Protein AF-A0A932R1S5-F1 (afdb_monomer_lite)

Radius of gyration: 18.46 Å; chains: 1; bounding box: 34×58×41 Å

Secondary structure (DSSP, 8-state):
-------S-------SPPPPSSS--HHHHHHHHHHHHHHHHHHHHHHHHHTTPPPPHHHHHHHHHHHHHHHHT-

pLDDT: mean 77.56, std 18.32, range [38.09, 94.81]

Sequence (74 aa):
MNFNKLSGFLNNSSRGPQQPVGLVPQGIWLHNALQSRVSELLAAMKRYAAASKPIPMEWLTELEKHYAALKAMK

Foldseek 3Di:
DDDPDDDPPPDPDPPDPDDPPDDDDPLNSLLVSLVVLLVVLVVVVVVCVVVVHDRDVVSVVSNVVSVVVNVVSD

Structure (mmCIF, N/CA/C/O backbone):
data_AF-A0A932R1S5-F1
#
_entry.id   AF-A0A932R1S5-F1
#
loop_
_atom_site.group_PDB
_atom_site.id
_atom_site.type_symbol
_atom_site.label_atom_id
_atom_site.label_alt_id
_atom_site.label_comp_id
_atom_site.label_asym_id
_atom_site.label_entity_id
_atom_site.label_seq_id
_atom_site.pdbx_PDB_ins_code
_atom_site.Cartn_x
_atom_site.Cartn_y
_atom_site.Cartn_z
_atom_site.occupancy
_atom_site.B_iso_or_equiv
_atom_site.auth_seq_id
_atom_site.auth_comp_id
_atom_site.auth_asym_id
_atom_site.auth_atom_id
_atom_site.pdbx_PDB_model_num
ATOM 1 N N . MET A 1 1 ? 4.150 48.066 -22.299 1.00 45.88 1 MET A N 1
ATOM 2 C CA . MET A 1 1 ? 3.867 46.740 -22.901 1.00 45.88 1 MET A CA 1
ATOM 3 C C . MET A 1 1 ? 5.219 46.188 -23.343 1.00 45.88 1 MET A C 1
ATOM 5 O O . MET A 1 1 ? 5.894 46.893 -24.065 1.00 45.88 1 MET A O 1
ATOM 9 N N . ASN A 1 2 ? 5.761 45.073 -22.857 1.00 38.09 2 ASN A N 1
ATOM 10 C CA . ASN A 1 2 ? 5.137 43.771 -22.655 1.00 38.09 2 ASN A CA 1
ATOM 11 C C . ASN A 1 2 ? 5.870 42.984 -21.547 1.00 38.09 2 ASN A C 1
ATOM 13 O O . ASN A 1 2 ? 7.098 42.979 -21.493 1.00 38.09 2 ASN A O 1
ATOM 17 N N . PHE A 1 3 ? 5.101 42.338 -20.671 1.00 45.81 3 PHE A N 1
ATOM 18 C CA . PHE A 1 3 ? 5.574 41.478 -19.588 1.00 45.81 3 PHE A CA 1
ATOM 19 C C . PHE A 1 3 ? 5.758 40.053 -20.121 1.00 45.81 3 PHE A C 1
ATOM 21 O O . PHE A 1 3 ? 4.780 39.326 -20.234 1.00 45.81 3 PHE A O 1
ATOM 28 N N . ASN A 1 4 ? 6.991 39.617 -20.381 1.00 49.16 4 ASN A N 1
ATOM 29 C CA . ASN A 1 4 ? 7.292 38.186 -20.516 1.00 49.16 4 ASN A CA 1
ATOM 30 C C . ASN A 1 4 ? 7.774 37.648 -19.168 1.00 49.16 4 ASN A C 1
ATOM 32 O O . ASN A 1 4 ? 8.946 37.361 -18.941 1.00 49.16 4 ASN A O 1
ATOM 36 N N . LYS A 1 5 ? 6.817 37.578 -18.245 1.00 54.69 5 LYS A N 1
ATOM 37 C CA . LYS A 1 5 ? 6.875 36.799 -17.012 1.00 54.69 5 LYS A CA 1
ATOM 38 C C . LYS A 1 5 ? 5.949 35.606 -17.257 1.00 54.69 5 LYS A C 1
ATOM 40 O O . LYS A 1 5 ? 4.857 35.818 -17.769 1.00 54.69 5 LYS A O 1
ATOM 45 N N . LEU A 1 6 ? 6.354 34.414 -16.811 1.00 54.50 6 LEU A N 1
ATOM 46 C CA . LEU A 1 6 ? 5.547 33.180 -16.723 1.00 54.50 6 LEU A CA 1
ATOM 47 C C . LEU A 1 6 ? 5.593 32.235 -17.938 1.00 54.50 6 LEU A C 1
ATOM 49 O O . LEU A 1 6 ? 4.602 32.018 -18.623 1.00 54.50 6 LEU A O 1
ATOM 53 N N . SER A 1 7 ? 6.707 31.526 -18.096 1.00 50.03 7 SER A N 1
ATOM 54 C CA . SER A 1 7 ? 6.715 30.237 -18.801 1.00 50.03 7 SER A CA 1
ATOM 55 C C . SER A 1 7 ? 7.693 29.278 -18.122 1.00 50.03 7 SER A C 1
ATOM 57 O O . SER A 1 7 ? 8.752 28.958 -18.643 1.00 50.03 7 SER A O 1
ATOM 59 N N . GLY A 1 8 ? 7.342 28.875 -16.899 1.00 43.53 8 GLY A N 1
ATOM 60 C CA . GLY A 1 8 ? 8.049 27.832 -16.142 1.00 43.53 8 GLY A CA 1
ATOM 61 C C . GLY A 1 8 ? 7.176 27.072 -15.135 1.00 43.53 8 GLY A C 1
ATOM 62 O O . GLY A 1 8 ? 7.666 26.182 -14.455 1.00 43.53 8 GLY A O 1
ATOM 63 N N . PHE A 1 9 ? 5.879 27.394 -15.038 1.00 50.31 9 PHE A N 1
ATOM 64 C CA . PHE A 1 9 ? 4.920 26.733 -14.135 1.00 50.31 9 PHE A CA 1
ATOM 65 C C . PHE A 1 9 ? 4.131 25.598 -14.800 1.00 50.31 9 PHE A C 1
ATOM 67 O O . PHE A 1 9 ? 3.195 25.057 -14.216 1.00 50.31 9 PHE A O 1
ATOM 74 N N . LEU A 1 10 ? 4.494 25.218 -16.022 1.00 49.59 10 LEU A N 1
ATOM 75 C CA . LEU A 1 10 ? 3.904 24.070 -16.688 1.00 49.59 10 LEU A CA 1
ATOM 76 C C . LEU A 1 10 ? 4.778 22.862 -16.390 1.00 49.59 10 LEU A C 1
ATOM 78 O O . LEU A 1 10 ? 5.769 22.635 -17.074 1.00 49.59 10 L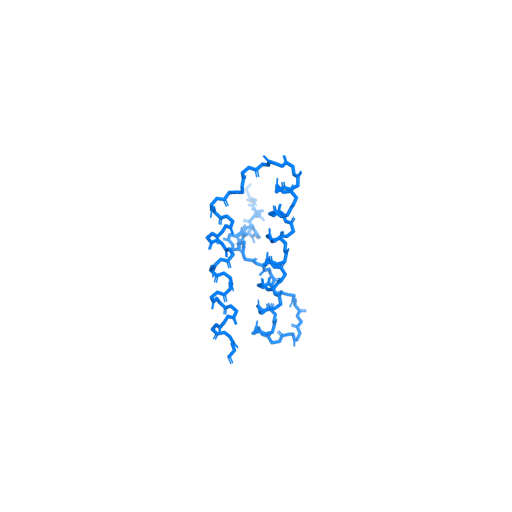EU A O 1
ATOM 82 N N . ASN A 1 11 ? 4.422 22.144 -15.326 1.00 44.25 11 ASN A N 1
ATOM 83 C CA . ASN A 1 11 ? 4.144 20.702 -15.361 1.00 44.25 11 ASN A CA 1
ATOM 84 C C . ASN A 1 11 ? 4.303 20.089 -13.956 1.00 44.25 11 ASN A C 1
ATOM 86 O O . ASN A 1 11 ? 5.141 19.227 -13.718 1.00 44.25 11 ASN A O 1
ATOM 90 N N . ASN A 1 12 ? 3.504 20.564 -12.995 1.00 46.75 12 ASN A N 1
ATOM 91 C CA . ASN A 1 12 ? 3.419 19.986 -11.649 1.00 46.75 12 ASN A CA 1
ATOM 92 C C . ASN A 1 12 ? 2.152 19.120 -11.493 1.00 46.75 12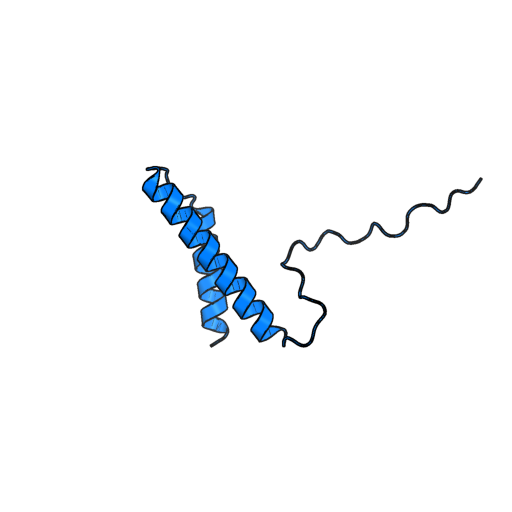 ASN A C 1
ATOM 94 O O . ASN A 1 12 ? 1.458 19.192 -10.479 1.00 46.75 12 ASN A O 1
ATOM 98 N N . SER A 1 13 ? 1.817 18.345 -12.532 1.00 47.97 13 SER A N 1
ATOM 99 C CA . SER A 1 13 ? 0.572 17.558 -12.593 1.00 47.97 13 SER A CA 1
ATOM 100 C C . SER A 1 13 ? 0.779 16.042 -12.603 1.00 47.97 13 SER A C 1
ATOM 102 O O . SER A 1 13 ? -0.191 15.301 -12.716 1.00 47.97 13 SER A O 1
ATOM 104 N N . SER A 1 14 ? 2.002 15.558 -12.388 1.00 48.66 14 SER A N 1
ATOM 105 C CA . SER A 1 14 ? 2.281 14.123 -12.251 1.00 48.66 14 SER A CA 1
ATOM 106 C C . SER A 1 14 ? 2.815 13.840 -10.853 1.00 48.66 14 SER A C 1
ATOM 108 O O . SER A 1 14 ? 4.009 13.637 -10.661 1.00 48.66 14 SER A O 1
ATOM 110 N N . ARG A 1 15 ? 1.927 13.859 -9.850 1.00 53.41 15 ARG A N 1
ATOM 111 C CA . ARG A 1 15 ? 2.225 13.499 -8.449 1.00 53.41 15 ARG A CA 1
ATOM 112 C C . ARG A 1 15 ? 2.424 11.983 -8.278 1.00 53.41 15 ARG A C 1
ATOM 114 O O . ARG A 1 15 ? 1.791 11.357 -7.435 1.00 53.41 15 ARG A O 1
ATOM 121 N N . GLY A 1 16 ? 3.279 11.390 -9.105 1.00 54.31 16 GLY A N 1
ATOM 122 C CA . GLY A 1 16 ? 3.962 10.148 -8.768 1.00 54.31 16 GLY A CA 1
ATOM 123 C C . GLY A 1 16 ? 5.217 10.479 -7.958 1.00 54.31 16 GLY A C 1
ATOM 124 O O . GLY A 1 16 ? 5.686 11.620 -8.016 1.00 54.31 16 GLY A O 1
ATOM 125 N N . PRO A 1 17 ? 5.768 9.529 -7.187 1.00 55.06 17 PRO A N 1
ATOM 126 C CA . PRO A 1 17 ? 7.069 9.729 -6.563 1.00 55.06 17 PRO A CA 1
ATOM 127 C C . PRO A 1 17 ? 8.069 10.185 -7.648 1.00 55.06 17 PRO A C 1
ATOM 129 O O . PRO A 1 17 ? 8.099 9.635 -8.746 1.00 55.06 17 PRO A O 1
ATOM 132 N N . GLN A 1 18 ? 8.805 11.271 -7.413 1.00 60.00 18 GLN A N 1
ATOM 133 C CA . GLN A 1 18 ? 9.821 11.727 -8.366 1.00 60.00 18 GLN A CA 1
ATOM 134 C C . GLN A 1 18 ? 11.059 10.853 -8.188 1.00 60.00 18 GLN A C 1
ATOM 136 O O . GLN A 1 18 ? 11.582 10.728 -7.078 1.00 60.00 18 GLN A O 1
ATOM 141 N N . GLN A 1 19 ? 11.512 10.223 -9.272 1.00 59.69 19 GLN A N 1
ATOM 142 C CA . GLN A 1 19 ? 12.751 9.456 -9.259 1.00 59.69 19 GLN A CA 1
ATOM 143 C C . GLN A 1 19 ? 13.923 10.400 -8.931 1.00 59.69 19 GLN A C 1
ATOM 145 O O . GLN A 1 19 ? 14.022 11.467 -9.544 1.00 59.69 19 GLN A O 1
ATOM 150 N N . PRO A 1 20 ? 14.804 10.057 -7.971 1.00 63.66 20 PRO A N 1
ATOM 151 C CA . PRO A 1 20 ? 15.996 10.840 -7.702 1.00 63.66 20 PRO A CA 1
ATOM 152 C C . PRO A 1 20 ? 16.857 10.882 -8.962 1.00 63.66 20 PRO A C 1
ATOM 154 O O . PRO A 1 20 ? 17.016 9.876 -9.656 1.00 63.66 20 PRO A O 1
ATOM 157 N N . VAL A 1 21 ? 17.402 12.062 -9.256 1.00 58.59 21 VAL A N 1
ATOM 158 C CA . VAL A 1 21 ? 18.278 12.303 -10.407 1.00 58.59 21 VAL A CA 1
ATOM 159 C C . VAL A 1 21 ? 19.610 11.588 -10.136 1.00 58.59 21 VAL A C 1
ATOM 161 O O . VAL A 1 21 ? 20.519 12.144 -9.530 1.00 58.59 21 VAL A O 1
ATOM 164 N N . GLY A 1 22 ? 19.682 10.296 -10.464 1.00 63.31 22 GLY A N 1
ATOM 165 C CA . GLY A 1 22 ? 20.804 9.419 -10.129 1.00 63.31 22 GLY A CA 1
ATOM 166 C C . GLY A 1 22 ? 20.596 7.972 -10.589 1.00 63.31 22 GLY A C 1
ATOM 167 O O . GLY A 1 22 ? 19.470 7.542 -10.823 1.00 63.31 22 GLY A O 1
ATOM 168 N N . LEU A 1 23 ? 21.711 7.241 -10.715 1.00 65.00 23 LEU A N 1
ATOM 169 C CA . LEU A 1 23 ? 21.930 5.940 -11.385 1.00 65.00 23 LEU A CA 1
ATOM 170 C C . LEU A 1 23 ? 21.152 4.727 -10.829 1.00 65.00 23 LEU A C 1
ATOM 172 O O . LEU A 1 23 ? 21.598 3.593 -10.985 1.00 65.00 23 LEU A O 1
ATOM 176 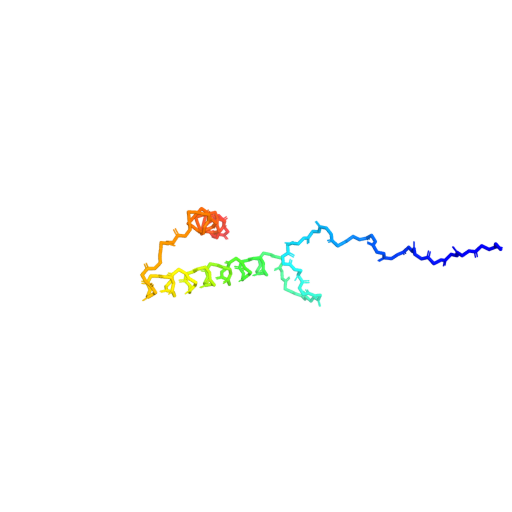N N . VAL A 1 24 ? 20.020 4.914 -10.155 1.00 67.06 24 VAL A N 1
ATOM 177 C CA . VAL A 1 24 ? 19.198 3.780 -9.726 1.00 67.06 24 VAL A CA 1
ATOM 178 C C . VAL A 1 24 ? 18.377 3.311 -10.927 1.00 67.06 24 VAL A C 1
ATOM 180 O O . VAL A 1 24 ? 17.587 4.101 -11.454 1.00 67.06 24 VAL A O 1
ATOM 183 N N . PRO A 1 25 ? 18.525 2.047 -11.369 1.00 77.81 25 PRO A N 1
ATOM 184 C CA . PRO A 1 25 ? 17.671 1.487 -12.403 1.00 77.81 25 PRO A CA 1
ATOM 185 C C . PRO A 1 25 ? 16.204 1.689 -12.033 1.00 77.81 25 PRO A C 1
ATOM 187 O O . PRO A 1 25 ? 15.805 1.426 -10.895 1.00 77.81 25 PRO A O 1
ATOM 190 N N . GLN A 1 26 ? 15.400 2.139 -12.996 1.00 76.25 2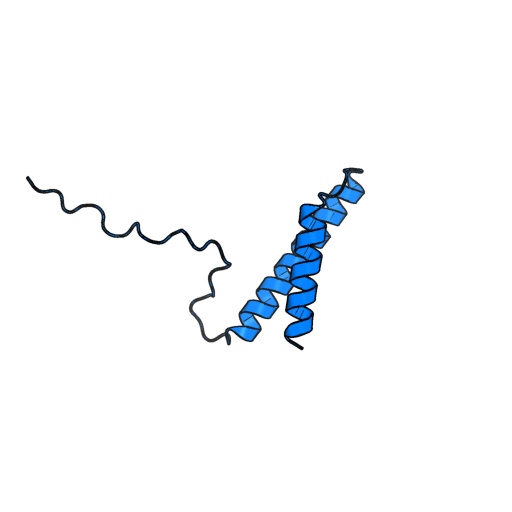6 GLN A N 1
ATOM 191 C CA . GLN A 1 26 ? 14.001 2.510 -12.775 1.00 76.25 26 GLN A CA 1
ATOM 192 C C . GLN A 1 26 ? 13.209 1.412 -12.042 1.00 76.25 26 GLN A C 1
ATOM 194 O O . GLN A 1 26 ? 12.427 1.719 -11.147 1.00 76.25 26 GLN A O 1
ATOM 199 N N . GLY A 1 27 ? 13.462 0.135 -12.359 1.00 77.31 27 GLY A N 1
ATOM 200 C CA . GLY A 1 27 ? 12.826 -1.004 -11.689 1.00 77.31 27 GLY A CA 1
ATOM 201 C C . GLY A 1 27 ? 13.166 -1.119 -10.198 1.00 77.31 27 GLY A C 1
ATOM 202 O O . GLY A 1 27 ? 12.273 -1.343 -9.388 1.00 77.31 27 GLY A O 1
ATOM 203 N N . ILE A 1 28 ? 14.426 -0.892 -9.813 1.00 80.44 28 ILE A N 1
ATOM 204 C CA . ILE A 1 28 ? 14.865 -0.938 -8.406 1.00 80.44 28 ILE A CA 1
ATOM 205 C C . ILE A 1 28 ? 14.268 0.236 -7.630 1.00 80.44 28 ILE A C 1
ATOM 207 O O . ILE A 1 28 ? 13.790 0.071 -6.508 1.00 80.44 28 ILE A O 1
ATOM 211 N N . TRP A 1 29 ? 14.264 1.425 -8.234 1.00 83.38 29 TRP A N 1
ATOM 212 C CA . TRP A 1 29 ? 13.672 2.596 -7.603 1.00 83.38 29 TRP A CA 1
ATOM 213 C C . TRP A 1 29 ? 12.161 2.426 -7.397 1.00 83.38 29 TRP A C 1
ATOM 215 O O . TRP A 1 29 ? 11.666 2.674 -6.298 1.00 83.38 29 TRP A O 1
ATOM 225 N N . LEU A 1 30 ? 11.441 1.943 -8.414 1.00 84.25 30 LEU A N 1
ATOM 226 C CA . LEU A 1 30 ? 10.001 1.704 -8.329 1.00 84.25 30 LEU A CA 1
ATOM 227 C C . LEU A 1 30 ? 9.668 0.620 -7.296 1.00 84.25 30 LEU A C 1
ATOM 229 O O . LEU A 1 30 ? 8.759 0.812 -6.492 1.00 84.25 30 LEU A O 1
ATOM 233 N N . HIS A 1 31 ? 10.433 -0.475 -7.268 1.00 86.94 31 HIS A N 1
ATOM 234 C CA . HIS A 1 31 ? 10.301 -1.519 -6.252 1.00 86.94 31 HIS A CA 1
ATOM 235 C C . HIS A 1 31 ? 10.446 -0.939 -4.836 1.00 86.94 31 HIS A C 1
ATOM 237 O O . HIS A 1 31 ? 9.582 -1.147 -3.984 1.00 86.94 31 HIS A O 1
ATOM 243 N N . ASN A 1 32 ? 11.491 -0.141 -4.596 1.00 86.62 32 ASN A N 1
ATOM 244 C CA . ASN A 1 32 ? 11.729 0.484 -3.293 1.00 86.62 32 ASN A CA 1
ATOM 245 C C . ASN A 1 32 ? 10.635 1.497 -2.923 1.00 86.62 32 ASN A C 1
ATOM 247 O O . ASN A 1 32 ? 10.204 1.539 -1.770 1.00 86.62 32 ASN A O 1
ATOM 251 N N . ALA A 1 33 ? 10.148 2.284 -3.886 1.00 87.31 33 ALA A N 1
ATOM 252 C CA . ALA A 1 33 ? 9.062 3.236 -3.671 1.00 87.31 33 ALA A CA 1
ATOM 253 C C . ALA A 1 33 ? 7.749 2.528 -3.292 1.00 87.31 33 ALA A C 1
ATOM 255 O O . ALA A 1 33 ? 7.090 2.922 -2.328 1.00 87.31 33 ALA A O 1
ATOM 256 N N . LEU A 1 34 ? 7.396 1.447 -3.998 1.00 89.44 34 LEU A N 1
ATOM 257 C CA . LEU A 1 34 ? 6.222 0.626 -3.688 1.00 89.44 34 LEU A CA 1
ATOM 258 C C . LEU A 1 34 ? 6.347 -0.034 -2.312 1.00 89.44 34 LEU A C 1
ATOM 260 O O . LEU A 1 34 ? 5.413 0.017 -1.512 1.00 89.44 34 LEU A O 1
ATOM 264 N N . GLN A 1 35 ? 7.513 -0.599 -1.997 1.00 90.06 35 GLN A N 1
ATOM 265 C CA . GLN A 1 35 ? 7.764 -1.223 -0.700 1.00 90.06 35 GLN A CA 1
ATOM 266 C C . GLN A 1 35 ? 7.688 -0.211 0.457 1.00 90.06 35 GLN A C 1
ATOM 268 O O . GLN A 1 35 ? 7.125 -0.518 1.515 1.00 90.06 35 GLN A O 1
ATOM 273 N N . SER A 1 36 ? 8.191 1.011 0.249 1.00 91.25 36 SER A N 1
ATOM 274 C CA . SER A 1 36 ? 8.046 2.120 1.199 1.00 91.25 36 SER A CA 1
ATOM 275 C C . SER A 1 36 ? 6.572 2.460 1.423 1.00 91.25 36 SER A C 1
ATOM 277 O O . SER A 1 36 ? 6.110 2.489 2.564 1.00 91.25 36 SER A O 1
ATOM 279 N N . ARG A 1 37 ? 5.797 2.620 0.342 1.00 91.50 37 ARG A N 1
ATOM 280 C CA . ARG A 1 37 ? 4.373 2.970 0.418 1.00 91.50 37 ARG A CA 1
ATOM 281 C C . ARG A 1 37 ? 3.532 1.909 1.133 1.00 91.50 37 ARG A C 1
ATOM 283 O O . ARG A 1 37 ? 2.681 2.252 1.951 1.00 91.50 37 ARG A O 1
ATOM 290 N N . VAL A 1 38 ? 3.795 0.626 0.881 1.00 93.12 38 VAL A N 1
ATOM 291 C CA . VAL A 1 38 ? 3.150 -0.489 1.600 1.00 93.12 38 VAL A CA 1
ATOM 292 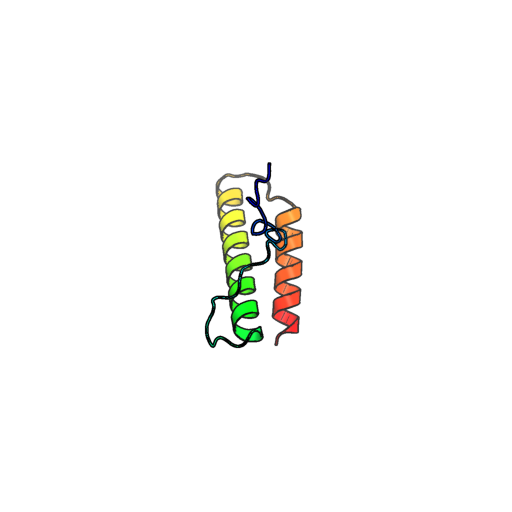C C . VAL A 1 38 ? 3.466 -0.429 3.096 1.00 93.12 38 VAL A C 1
ATOM 294 O O . VAL A 1 38 ? 2.571 -0.581 3.927 1.00 93.12 38 VAL A O 1
ATOM 297 N N . SER A 1 39 ? 4.723 -0.158 3.454 1.00 93.19 39 SER A N 1
ATOM 298 C CA . SER A 1 39 ? 5.148 -0.065 4.856 1.00 93.19 39 SER A CA 1
ATOM 299 C C . SER A 1 39 ? 4.470 1.100 5.585 1.00 93.19 39 SER A C 1
ATOM 301 O O . SER A 1 39 ? 4.011 0.937 6.718 1.00 93.19 39 SER A O 1
ATOM 303 N N . GLU A 1 40 ? 4.346 2.255 4.928 1.00 93.19 40 GLU A N 1
ATOM 304 C CA . GLU A 1 40 ? 3.615 3.417 5.446 1.00 93.19 40 GLU A CA 1
ATOM 305 C C . GLU A 1 40 ? 2.129 3.118 5.666 1.00 93.19 40 GLU A C 1
ATOM 307 O O . GLU A 1 40 ? 1.597 3.427 6.735 1.00 93.19 40 GLU A O 1
ATOM 312 N N . LEU A 1 41 ? 1.466 2.486 4.688 1.00 92.81 41 LEU A N 1
ATOM 313 C CA . LEU A 1 41 ? 0.057 2.094 4.794 1.00 92.81 41 LEU A CA 1
ATOM 314 C C . LEU A 1 41 ? -0.162 1.147 5.973 1.00 92.81 41 LEU A C 1
ATOM 316 O O . LEU A 1 41 ? -1.026 1.401 6.810 1.00 92.81 41 LEU A O 1
ATOM 320 N N . LEU A 1 42 ? 0.666 0.109 6.110 1.00 93.44 42 LEU A N 1
ATOM 321 C CA . LEU A 1 42 ? 0.580 -0.823 7.236 1.00 93.44 42 LEU A CA 1
ATOM 322 C C . LEU A 1 42 ? 0.809 -0.126 8.582 1.00 93.44 42 LEU A C 1
ATOM 324 O O . LEU A 1 42 ? 0.108 -0.413 9.554 1.00 93.44 42 LEU A O 1
ATOM 328 N N . ALA A 1 43 ? 1.763 0.804 8.659 1.00 93.94 43 ALA A N 1
ATOM 329 C CA . ALA A 1 43 ? 1.998 1.584 9.869 1.00 93.94 43 ALA A CA 1
ATOM 330 C C . ALA A 1 43 ? 0.794 2.478 10.213 1.00 93.94 43 ALA A C 1
ATOM 332 O O . ALA A 1 43 ? 0.391 2.549 11.376 1.00 93.94 43 ALA A O 1
ATOM 333 N N . ALA A 1 44 ? 0.185 3.123 9.216 1.00 92.81 44 ALA A N 1
ATOM 334 C CA . ALA A 1 44 ? -1.016 3.931 9.393 1.00 92.81 44 ALA A CA 1
ATOM 335 C C . ALA A 1 44 ? -2.212 3.078 9.852 1.00 92.81 44 ALA A C 1
ATOM 337 O O . ALA A 1 44 ? -2.878 3.434 10.825 1.00 92.81 44 ALA A O 1
ATOM 338 N N . MET A 1 45 ? -2.432 1.917 9.230 1.00 92.56 45 MET A N 1
ATOM 339 C CA . MET A 1 45 ? -3.475 0.959 9.613 1.00 92.56 45 MET A CA 1
ATOM 340 C C . MET A 1 45 ? -3.290 0.468 11.053 1.00 92.56 45 MET A C 1
ATOM 342 O O . MET A 1 45 ? -4.251 0.452 11.818 1.00 92.56 45 MET A O 1
ATOM 346 N N . LYS A 1 46 ? -2.054 0.150 11.465 1.00 94.62 46 LYS A N 1
ATOM 347 C CA . LYS A 1 46 ? -1.742 -0.224 12.856 1.00 94.62 46 LYS A CA 1
ATOM 348 C C . LYS A 1 46 ? -2.089 0.888 13.847 1.00 94.62 46 LYS A C 1
ATOM 350 O O . LYS A 1 46 ? -2.659 0.602 14.895 1.00 94.62 46 LYS A O 1
ATOM 355 N N . ARG A 1 47 ? -1.788 2.152 13.522 1.00 94.19 47 ARG A N 1
ATOM 356 C CA . ARG A 1 47 ? -2.155 3.307 14.366 1.00 94.19 47 ARG A CA 1
ATOM 357 C C . ARG A 1 47 ? -3.671 3.471 14.479 1.00 94.19 47 ARG A C 1
ATOM 359 O O . ARG A 1 47 ? -4.162 3.773 15.560 1.00 94.19 47 ARG A O 1
ATOM 366 N N . TYR A 1 48 ? -4.408 3.253 13.389 1.00 94.81 48 TYR A N 1
ATOM 367 C CA . TYR A 1 48 ? -5.874 3.299 13.395 1.00 94.81 48 TYR A CA 1
ATOM 368 C C . TYR A 1 48 ? -6.470 2.170 14.235 1.00 94.81 48 TYR A C 1
ATOM 370 O O . TYR A 1 48 ? -7.310 2.440 15.089 1.00 94.81 48 TYR A O 1
ATOM 378 N N . ALA A 1 49 ? -5.971 0.945 14.063 1.00 92.12 49 ALA A N 1
ATOM 379 C CA . ALA A 1 49 ? -6.376 -0.202 14.867 1.00 92.12 49 ALA A CA 1
ATOM 380 C C . ALA A 1 49 ? -6.105 0.032 16.364 1.00 92.12 49 ALA A C 1
ATOM 382 O O . ALA A 1 49 ? -6.991 -0.185 17.185 1.00 92.12 49 ALA A O 1
ATOM 383 N N . ALA A 1 50 ? -4.928 0.562 16.719 1.00 94.75 50 ALA A N 1
ATOM 384 C CA . ALA A 1 50 ? -4.595 0.921 18.100 1.00 94.75 50 ALA A CA 1
ATOM 385 C C . ALA A 1 50 ? -5.513 2.020 18.667 1.00 94.75 50 ALA A C 1
ATOM 387 O O . ALA A 1 50 ? -5.839 2.011 19.850 1.00 94.75 50 ALA A O 1
ATOM 388 N N . ALA A 1 51 ? -5.967 2.945 17.820 1.00 94.50 51 ALA A N 1
ATOM 389 C CA . ALA A 1 51 ? -6.930 3.980 18.180 1.00 94.50 51 ALA A CA 1
ATOM 390 C C . ALA A 1 51 ? -8.398 3.507 18.124 1.00 94.50 51 ALA A C 1
ATOM 392 O O . ALA A 1 51 ? -9.293 4.340 18.252 1.00 94.50 51 ALA A O 1
ATOM 393 N N . SER A 1 52 ? -8.660 2.209 17.897 1.00 93.75 52 SER A N 1
ATOM 394 C CA . SER A 1 52 ? -10.004 1.644 17.672 1.00 93.75 52 SER A CA 1
ATOM 395 C C . SER A 1 52 ? -10.800 2.364 16.574 1.00 93.75 52 SER A C 1
ATOM 397 O O . SER A 1 52 ? -12.028 2.432 16.610 1.00 93.75 52 SER A O 1
ATOM 399 N N . LYS A 1 53 ? -10.097 2.932 15.588 1.00 92.06 53 LYS A N 1
ATOM 400 C CA . LYS A 1 53 ? -10.700 3.592 14.431 1.00 92.06 53 LYS A CA 1
ATOM 401 C C . LYS A 1 53 ? -10.888 2.582 13.301 1.00 92.06 53 LYS A C 1
ATOM 403 O O . LYS A 1 53 ? -9.990 1.768 13.067 1.00 92.06 53 LYS A O 1
ATOM 408 N N . PRO A 1 54 ? -12.003 2.656 12.556 1.00 91.75 54 PRO A N 1
ATOM 409 C CA . PRO A 1 54 ? -12.182 1.830 11.374 1.00 91.75 54 PRO A CA 1
ATOM 410 C C . PRO A 1 54 ? -11.108 2.173 10.340 1.00 91.75 54 PRO A C 1
ATOM 412 O O . PRO A 1 54 ? -10.809 3.344 10.094 1.00 91.75 54 PRO A O 1
ATOM 415 N N . ILE A 1 55 ? -10.519 1.142 9.744 1.00 92.06 55 ILE A N 1
ATOM 416 C CA . ILE A 1 55 ? -9.524 1.306 8.688 1.00 92.06 55 ILE A CA 1
ATOM 417 C C . ILE A 1 55 ? -10.253 1.671 7.383 1.00 92.06 55 ILE A C 1
ATOM 419 O O . ILE A 1 55 ? -11.192 0.966 7.010 1.00 92.06 55 ILE A O 1
ATOM 423 N N . PRO A 1 56 ? -9.841 2.736 6.670 1.00 93.25 56 PRO A N 1
ATOM 424 C CA . PRO A 1 56 ? -10.451 3.102 5.394 1.00 93.25 56 PRO A CA 1
ATOM 425 C C . PRO A 1 56 ? -10.296 2.005 4.330 1.00 93.25 56 PRO A C 1
ATOM 427 O O . PRO A 1 56 ? -9.194 1.501 4.112 1.00 93.25 56 PRO A O 1
ATOM 430 N N . MET A 1 57 ? -11.376 1.694 3.606 1.00 91.12 57 MET A N 1
ATOM 431 C CA . MET A 1 57 ? -11.362 0.688 2.528 1.00 91.12 57 MET A CA 1
ATOM 432 C C . MET A 1 57 ? -10.412 1.060 1.377 1.00 91.12 57 MET A C 1
ATOM 434 O O . MET A 1 57 ? -9.782 0.194 0.771 1.00 91.12 57 MET A O 1
ATOM 438 N N . GLU A 1 58 ? -10.241 2.357 1.117 1.00 92.31 58 GLU A N 1
ATOM 439 C CA . GLU A 1 58 ? -9.283 2.867 0.128 1.00 92.31 58 GLU A CA 1
ATOM 440 C C . GLU A 1 58 ? -7.848 2.424 0.435 1.00 92.31 58 GLU A C 1
ATOM 442 O O . GLU A 1 58 ? -7.091 2.106 -0.476 1.00 92.31 58 GLU A O 1
ATOM 447 N N . TRP A 1 59 ? -7.473 2.336 1.717 1.00 91.75 59 TRP A N 1
ATOM 448 C CA . TRP A 1 59 ? -6.132 1.901 2.117 1.00 91.75 59 TRP A CA 1
ATOM 449 C C . TRP A 1 59 ? -5.927 0.411 1.876 1.00 91.75 59 TRP A C 1
ATOM 451 O O . TRP A 1 59 ? -4.840 0.013 1.471 1.00 91.75 59 TRP A O 1
ATOM 461 N N . LEU A 1 60 ? -6.967 -0.402 2.081 1.00 91.88 60 LEU A N 1
ATOM 462 C CA . LEU A 1 60 ? -6.946 -1.829 1.752 1.00 91.88 60 LEU A CA 1
ATOM 463 C C . LEU A 1 60 ? -6.807 -2.033 0.241 1.00 91.88 60 LEU A C 1
ATOM 465 O O . LEU A 1 60 ? -5.939 -2.777 -0.206 1.00 91.88 60 LEU A O 1
ATOM 469 N N . THR A 1 61 ? -7.593 -1.294 -0.541 1.00 93.50 61 THR A N 1
ATOM 470 C CA . THR A 1 61 ? -7.547 -1.338 -2.009 1.00 93.50 61 THR A CA 1
ATOM 471 C C . THR A 1 61 ? -6.185 -0.884 -2.542 1.00 93.50 61 THR A C 1
ATOM 473 O O . THR A 1 61 ? -5.635 -1.478 -3.470 1.00 93.50 61 THR A O 1
ATOM 476 N N . GLU A 1 62 ? -5.615 0.177 -1.965 1.00 91.75 62 GLU A N 1
ATOM 477 C CA . GLU A 1 62 ? -4.282 0.666 -2.316 1.00 91.75 62 GLU A CA 1
ATOM 478 C C . GLU A 1 62 ? -3.197 -0.369 -1.963 1.00 91.75 62 GLU A C 1
ATOM 480 O O . GLU A 1 62 ? -2.323 -0.655 -2.783 1.00 91.75 62 GLU A O 1
ATOM 485 N N . LEU A 1 63 ? -3.284 -0.979 -0.778 1.00 92.56 63 LEU A N 1
ATOM 486 C CA . LEU A 1 63 ? -2.367 -2.022 -0.322 1.00 92.56 63 LEU A CA 1
ATOM 487 C C . LEU A 1 63 ? -2.375 -3.236 -1.268 1.00 92.56 63 LEU A C 1
ATOM 489 O O . LEU A 1 63 ? -1.309 -3.696 -1.677 1.00 92.56 63 LEU A O 1
ATOM 493 N N . GLU A 1 64 ? -3.554 -3.729 -1.655 1.00 92.88 64 GLU A N 1
ATOM 494 C CA . GLU A 1 64 ? -3.701 -4.851 -2.592 1.00 92.88 64 GLU A CA 1
ATOM 495 C C . GLU A 1 64 ? -3.083 -4.549 -3.960 1.00 92.88 64 GLU A C 1
ATOM 497 O O . GLU A 1 64 ? -2.338 -5.373 -4.499 1.00 92.88 64 GLU A O 1
ATOM 502 N N . LYS A 1 65 ? -3.323 -3.347 -4.502 1.00 92.12 65 LYS A N 1
ATOM 503 C CA . LYS A 1 65 ? -2.732 -2.905 -5.775 1.00 92.12 65 LYS A CA 1
ATOM 504 C C . LYS A 1 65 ? -1.206 -2.891 -5.716 1.00 92.12 65 LYS A C 1
ATOM 506 O O . LYS A 1 65 ? -0.555 -3.407 -6.625 1.00 92.12 65 LYS A O 1
ATOM 511 N N . HIS A 1 66 ? -0.629 -2.342 -4.647 1.00 91.25 66 HIS A N 1
ATOM 512 C CA . HIS A 1 66 ? 0.827 -2.274 -4.494 1.00 91.25 66 HIS A CA 1
ATOM 513 C C . HIS A 1 66 ? 1.453 -3.655 -4.272 1.00 91.25 66 HIS A C 1
ATOM 515 O O . HIS A 1 66 ? 2.511 -3.936 -4.831 1.00 91.25 66 HIS A O 1
ATOM 521 N N . TYR A 1 67 ? 0.792 -4.553 -3.533 1.00 90.12 67 TYR A N 1
ATOM 522 C CA . TYR A 1 67 ? 1.239 -5.945 -3.404 1.00 90.12 67 TYR A CA 1
ATOM 523 C C . TYR A 1 67 ? 1.196 -6.700 -4.733 1.00 90.12 67 TYR A C 1
ATOM 525 O O . TYR A 1 67 ? 2.136 -7.432 -5.045 1.00 90.12 67 TYR A O 1
ATOM 533 N N . ALA A 1 68 ? 0.140 -6.515 -5.528 1.00 91.75 68 ALA A N 1
ATOM 534 C CA . ALA A 1 68 ? 0.047 -7.099 -6.861 1.00 91.75 68 ALA A CA 1
ATOM 535 C C . ALA A 1 68 ? 1.171 -6.583 -7.776 1.00 91.75 68 ALA A C 1
ATOM 537 O O . ALA A 1 68 ? 1.822 -7.382 -8.450 1.00 91.75 68 ALA A O 1
ATOM 538 N N . ALA A 1 69 ? 1.457 -5.276 -7.737 1.00 88.12 69 ALA A N 1
ATOM 539 C CA . ALA A 1 69 ? 2.557 -4.670 -8.485 1.00 88.12 69 ALA A CA 1
ATOM 540 C C . ALA A 1 69 ? 3.927 -5.227 -8.060 1.00 88.12 69 ALA A C 1
ATOM 542 O O . ALA A 1 69 ? 4.722 -5.599 -8.917 1.00 88.12 69 ALA A O 1
ATOM 543 N N . LEU A 1 70 ? 4.187 -5.363 -6.753 1.00 87.75 70 LEU A N 1
ATOM 544 C CA . LEU A 1 70 ? 5.421 -5.974 -6.240 1.00 87.75 70 LEU A CA 1
ATOM 545 C C . LEU A 1 70 ? 5.550 -7.451 -6.637 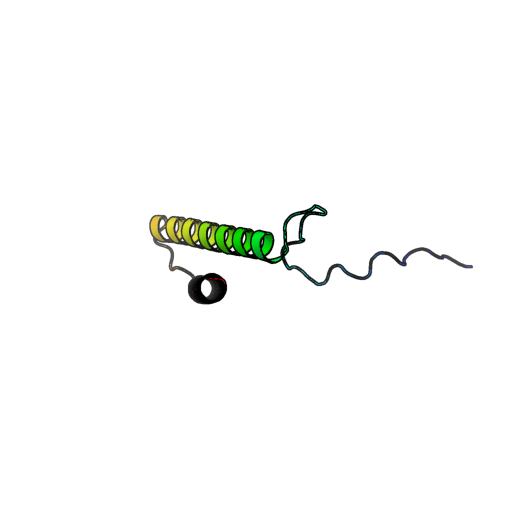1.00 87.75 70 LEU A C 1
ATOM 547 O O . LEU A 1 70 ? 6.645 -7.911 -6.952 1.00 87.75 70 LEU A O 1
ATOM 551 N N . LYS A 1 71 ? 4.443 -8.205 -6.644 1.00 88.75 71 LYS A N 1
ATOM 552 C CA . LYS A 1 71 ? 4.433 -9.612 -7.068 1.00 88.75 71 LYS A CA 1
ATOM 553 C C . LYS A 1 71 ? 4.728 -9.765 -8.560 1.00 88.75 71 LYS A C 1
ATOM 555 O O . LYS A 1 71 ? 5.391 -10.723 -8.928 1.00 88.75 71 LYS A O 1
ATOM 560 N N . ALA A 1 72 ? 4.262 -8.835 -9.392 1.00 86.69 72 ALA A N 1
ATOM 561 C CA . ALA A 1 72 ? 4.515 -8.833 -10.833 1.00 86.69 72 ALA A CA 1
ATOM 562 C C . ALA A 1 72 ? 5.965 -8.464 -11.210 1.00 86.69 72 ALA A C 1
ATOM 564 O O . ALA A 1 72 ? 6.359 -8.672 -12.352 1.00 86.69 72 ALA A O 1
ATOM 565 N N . MET A 1 73 ? 6.743 -7.902 -10.276 1.00 78.50 73 MET A N 1
ATOM 566 C CA . MET A 1 73 ? 8.154 -7.541 -10.484 1.00 78.50 73 MET A CA 1
ATOM 567 C C . MET A 1 73 ? 9.146 -8.655 -10.104 1.00 78.50 73 MET A C 1
ATOM 569 O O . MET A 1 73 ? 10.342 -8.478 -10.330 1.00 78.50 73 MET A O 1
ATOM 573 N N . LYS A 1 74 ? 8.674 -9.753 -9.496 1.00 62.12 74 LYS A N 1
ATOM 574 C CA . LYS A 1 74 ? 9.473 -10.954 -9.201 1.00 62.12 74 LYS A CA 1
ATOM 575 C C . LYS A 1 74 ? 9.516 -11.891 -10.398 1.00 62.12 74 LYS A C 1
ATOM 577 O O . LYS A 1 74 ? 10.585 -12.509 -10.575 1.00 62.12 74 LYS A O 1
#